Protein AF-A0A3A2Z754-F1 (afdb_monomer)

Sequence (106 aa):
IQFGTAGLRGRMAAGFSCMNSLTVIQTSQGLAKYIRNSHPDVASDGVVIGHDARHNSAKFARLAANAFMAQAIPVWYYASPSITPTVPFGVTHFHAAAGIMITASH

Structure (mmCIF, N/CA/C/O backbone):
data_AF-A0A3A2Z754-F1
#
_entry.id   AF-A0A3A2Z754-F1
#
loop_
_atom_site.group_PDB
_atom_site.id
_atom_site.type_symbol
_atom_site.label_atom_id
_atom_site.label_alt_id
_atom_site.label_comp_id
_atom_site.label_asym_id
_atom_site.label_entity_id
_atom_site.label_seq_id
_atom_site.pdbx_PDB_ins_code
_atom_site.Cartn_x
_atom_site.Cartn_y
_atom_site.Cartn_z
_atom_site.occupancy
_atom_site.B_iso_or_equiv
_atom_site.auth_seq_id
_atom_site.auth_comp_id
_atom_site.auth_asym_id
_atom_site.auth_atom_id
_atom_site.pdbx_PDB_model_num
ATOM 1 N N . ILE A 1 1 ? 12.031 10.719 2.645 1.00 74.94 1 ILE A N 1
ATOM 2 C CA . ILE A 1 1 ? 11.163 11.172 1.524 1.00 74.94 1 ILE A CA 1
ATOM 3 C C . ILE A 1 1 ? 9.900 11.795 2.101 1.00 74.94 1 ILE A C 1
ATOM 5 O O . ILE A 1 1 ? 9.543 11.428 3.213 1.00 74.94 1 ILE A O 1
ATOM 9 N N . GLN A 1 2 ? 9.246 12.714 1.391 1.00 81.88 2 GLN A N 1
ATOM 10 C CA . GLN A 1 2 ? 8.024 13.374 1.864 1.00 81.88 2 GLN A CA 1
ATOM 11 C C . GLN A 1 2 ? 6.793 12.842 1.122 1.00 81.88 2 GLN A C 1
ATOM 13 O O . GLN A 1 2 ? 6.883 12.489 -0.054 1.00 81.88 2 GLN A O 1
ATOM 18 N N . PHE A 1 3 ? 5.655 12.783 1.815 1.00 83.69 3 PHE A N 1
ATOM 19 C CA . PHE A 1 3 ? 4.363 12.468 1.212 1.00 83.69 3 PHE A CA 1
ATOM 20 C C . PHE A 1 3 ? 3.818 13.715 0.510 1.00 83.69 3 PHE A C 1
ATOM 22 O O . PHE A 1 3 ? 3.545 14.719 1.166 1.00 83.69 3 PHE A O 1
ATOM 29 N N . GLY A 1 4 ? 3.717 13.666 -0.818 1.00 81.81 4 GLY A N 1
ATOM 30 C CA . GL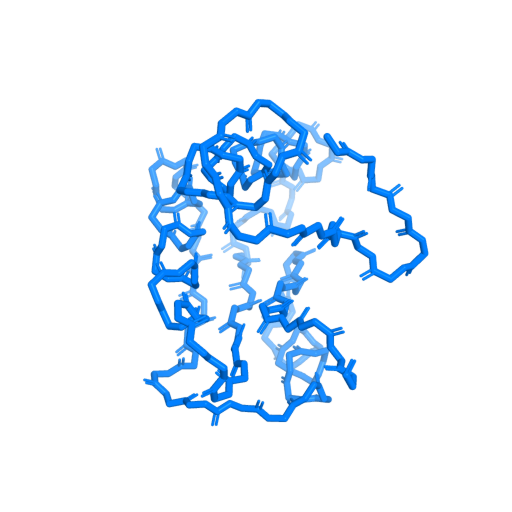Y A 1 4 ? 3.176 14.750 -1.638 1.00 81.81 4 GLY A CA 1
ATOM 31 C C . GLY A 1 4 ? 1.750 14.472 -2.110 1.00 81.81 4 GLY A C 1
ATOM 32 O O . GLY A 1 4 ? 1.142 13.464 -1.754 1.00 81.81 4 GLY A O 1
ATOM 33 N N . THR A 1 5 ? 1.236 15.332 -2.989 1.00 81.50 5 THR A N 1
ATOM 34 C CA . THR A 1 5 ? -0.097 15.178 -3.609 1.00 81.50 5 THR A CA 1
ATOM 35 C C . THR A 1 5 ? -0.258 13.859 -4.370 1.00 81.50 5 THR A C 1
ATOM 37 O O . THR A 1 5 ? -1.358 13.329 -4.463 1.00 81.50 5 THR A O 1
ATOM 40 N N . ALA A 1 6 ? 0.845 13.305 -4.878 1.00 80.06 6 ALA A N 1
ATOM 41 C CA . ALA A 1 6 ? 0.888 12.032 -5.593 1.00 80.06 6 ALA A CA 1
ATOM 42 C C . ALA A 1 6 ? 1.465 10.873 -4.753 1.00 80.06 6 ALA A C 1
ATOM 44 O O . ALA A 1 6 ? 1.963 9.893 -5.316 1.00 80.06 6 ALA A O 1
ATOM 45 N N . GLY A 1 7 ? 1.438 10.998 -3.423 1.00 89.38 7 GLY A N 1
ATOM 46 C CA . GLY A 1 7 ? 1.952 10.003 -2.486 1.00 89.38 7 GLY A CA 1
ATOM 47 C C . GLY A 1 7 ? 3.460 10.089 -2.251 1.00 89.38 7 GLY A C 1
ATOM 48 O O . GLY A 1 7 ? 4.080 11.146 -2.393 1.00 89.38 7 GLY A O 1
ATOM 49 N N . LEU A 1 8 ? 4.057 8.960 -1.860 1.00 90.12 8 LEU A N 1
ATOM 50 C CA . LEU A 1 8 ? 5.503 8.828 -1.680 1.00 90.12 8 LEU A CA 1
ATOM 51 C C . LEU A 1 8 ? 6.182 8.491 -3.003 1.00 90.12 8 LEU A C 1
ATOM 53 O O . LEU A 1 8 ? 5.929 7.439 -3.589 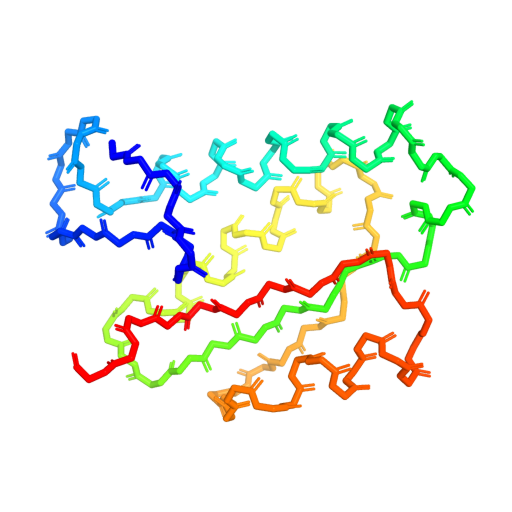1.00 90.12 8 LEU A O 1
ATOM 57 N N . ARG A 1 9 ? 7.098 9.357 -3.440 1.00 91.69 9 ARG A N 1
ATOM 58 C CA . ARG A 1 9 ? 7.944 9.121 -4.613 1.00 91.69 9 ARG A CA 1
ATOM 59 C C . ARG A 1 9 ? 9.404 9.391 -4.288 1.00 91.69 9 ARG A C 1
ATOM 61 O O . ARG A 1 9 ? 9.737 10.314 -3.549 1.00 91.69 9 ARG A O 1
ATOM 68 N N . GLY A 1 10 ? 10.280 8.569 -4.850 1.00 91.56 10 GLY A N 1
ATOM 69 C CA . GLY A 1 10 ? 11.720 8.686 -4.676 1.00 91.56 10 GLY A CA 1
ATOM 70 C C . GLY A 1 10 ? 12.462 7.585 -5.419 1.00 91.56 10 GLY A C 1
ATOM 71 O O . GLY A 1 10 ? 11.874 6.578 -5.816 1.00 91.56 10 GLY A O 1
ATOM 72 N N . ARG A 1 11 ? 13.773 7.769 -5.595 1.00 93.31 11 ARG A N 1
ATOM 73 C CA . ARG A 1 11 ? 14.641 6.766 -6.221 1.00 93.31 11 ARG A CA 1
ATOM 74 C C . ARG A 1 11 ? 14.638 5.476 -5.400 1.00 93.31 11 ARG A C 1
ATOM 76 O O . ARG A 1 11 ? 14.702 5.536 -4.173 1.00 93.31 11 ARG A O 1
ATOM 83 N N . MET A 1 12 ? 14.599 4.320 -6.063 1.00 95.31 12 MET A N 1
ATOM 84 C CA . MET A 1 12 ? 14.753 3.031 -5.386 1.00 95.31 12 MET A CA 1
ATOM 85 C C . MET A 1 12 ? 16.214 2.823 -4.988 1.00 95.31 12 MET A C 1
ATOM 87 O O . MET A 1 12 ? 17.062 2.600 -5.847 1.00 95.31 12 MET A O 1
ATOM 91 N N . ALA A 1 13 ? 16.514 2.947 -3.698 1.00 95.06 13 ALA A N 1
ATOM 92 C CA . ALA A 1 13 ? 17.857 2.801 -3.145 1.00 95.06 13 ALA A CA 1
ATOM 93 C C . ALA A 1 13 ? 17.804 2.656 -1.615 1.00 95.06 13 ALA A C 1
ATOM 95 O O . ALA A 1 13 ? 16.760 2.847 -0.982 1.00 95.06 13 ALA A O 1
ATOM 96 N N . ALA A 1 14 ? 18.945 2.326 -1.013 1.00 92.62 14 ALA A N 1
ATOM 97 C CA . ALA A 1 14 ? 19.105 2.372 0.434 1.00 92.62 14 ALA A CA 1
ATOM 98 C C . ALA A 1 14 ? 19.061 3.820 0.963 1.00 92.62 14 ALA A C 1
ATOM 100 O O . ALA A 1 14 ? 19.365 4.774 0.246 1.00 92.62 14 ALA A O 1
ATOM 101 N N . GLY A 1 15 ? 18.706 3.965 2.241 1.00 91.25 15 GLY A N 1
ATOM 102 C CA . GLY A 1 15 ? 18.676 5.244 2.949 1.00 91.25 15 GLY A CA 1
ATOM 103 C C . GLY A 1 15 ? 17.271 5.813 3.164 1.00 91.25 15 GLY A C 1
ATOM 104 O O . GLY A 1 15 ? 16.310 5.468 2.478 1.00 91.25 15 GLY A O 1
A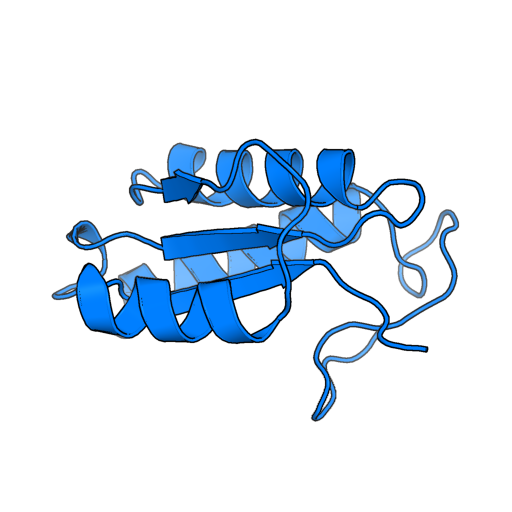TOM 105 N N . PHE A 1 16 ? 17.160 6.721 4.133 1.00 86.25 16 PHE A N 1
ATOM 106 C CA . PHE A 1 16 ? 15.890 7.284 4.623 1.00 86.25 16 PHE A CA 1
ATOM 107 C C . PHE A 1 16 ? 15.173 8.209 3.618 1.00 86.25 16 PHE A C 1
ATOM 109 O O . PHE A 1 16 ? 13.979 8.500 3.741 1.00 86.25 16 PHE A O 1
ATOM 116 N N . SER A 1 17 ? 15.890 8.656 2.587 1.00 89.19 17 SER A N 1
ATOM 117 C CA . SER A 1 17 ? 15.377 9.524 1.519 1.00 89.19 17 SER A CA 1
ATOM 118 C C . SER A 1 17 ? 15.144 8.791 0.198 1.00 89.19 17 SER A C 1
ATOM 120 O O . SER A 1 17 ? 15.039 9.434 -0.842 1.00 89.19 17 SER A O 1
ATOM 122 N N . CYS A 1 18 ? 15.013 7.464 0.233 1.00 93.62 18 CYS A N 1
ATOM 123 C CA . CYS A 1 18 ? 14.780 6.634 -0.946 1.00 93.62 18 CYS A CA 1
ATOM 124 C C . CYS A 1 18 ? 13.560 5.718 -0.770 1.00 93.62 18 CYS A C 1
ATOM 126 O O . CYS A 1 18 ? 13.098 5.487 0.344 1.00 93.62 18 CYS A O 1
ATOM 128 N N . MET A 1 19 ? 13.051 5.178 -1.878 1.00 96.44 19 MET A N 1
ATOM 129 C CA . MET A 1 19 ? 12.055 4.107 -1.851 1.00 96.44 19 MET A CA 1
ATOM 130 C C . MET A 1 19 ? 12.748 2.766 -1.605 1.00 96.44 19 MET A C 1
ATOM 132 O O . MET A 1 19 ? 13.583 2.325 -2.392 1.00 96.44 19 MET A O 1
ATOM 136 N N . ASN A 1 20 ? 12.395 2.097 -0.513 1.00 96.94 20 ASN A N 1
ATOM 137 C CA . ASN A 1 20 ? 12.884 0.764 -0.171 1.00 96.94 20 ASN A CA 1
ATOM 138 C C . ASN A 1 20 ? 11.875 0.035 0.726 1.00 96.94 20 ASN A C 1
ATOM 140 O O . ASN A 1 20 ? 10.851 0.596 1.116 1.00 96.94 20 ASN A O 1
ATOM 144 N N . SER A 1 21 ? 12.171 -1.226 1.056 1.00 97.56 21 SER A N 1
ATOM 145 C CA . SER A 1 21 ? 11.297 -2.056 1.889 1.00 97.56 21 SER A CA 1
ATOM 146 C C . SER A 1 21 ? 10.972 -1.409 3.237 1.00 97.56 21 SER A C 1
ATOM 148 O O . SER A 1 21 ? 9.820 -1.448 3.653 1.00 97.56 21 SER A O 1
ATOM 150 N N . LEU A 1 22 ? 11.963 -0.809 3.909 1.00 96.81 22 LEU A N 1
ATOM 151 C CA . LEU A 1 22 ? 11.771 -0.212 5.232 1.00 96.81 22 LEU A CA 1
ATOM 152 C C . LEU A 1 22 ? 10.806 0.971 5.156 1.00 96.81 22 LEU A C 1
ATOM 154 O O . LEU A 1 22 ? 9.857 1.029 5.931 1.00 96.81 22 LEU A O 1
ATOM 158 N N . THR A 1 23 ? 11.000 1.860 4.182 1.00 96.75 23 THR A N 1
ATOM 159 C CA . THR A 1 23 ? 10.107 2.998 3.953 1.00 96.75 23 THR A CA 1
ATOM 160 C C . THR A 1 23 ? 8.672 2.542 3.694 1.00 96.75 23 THR A C 1
ATOM 162 O O . THR A 1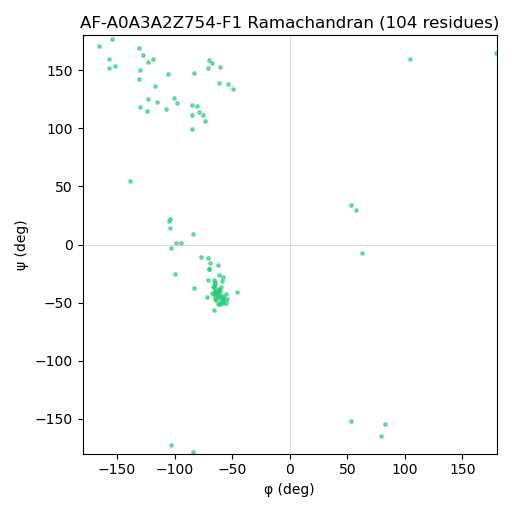 23 ? 7.754 3.050 4.328 1.00 96.75 23 THR A O 1
ATOM 165 N N . VAL A 1 24 ? 8.468 1.536 2.835 1.00 97.81 24 VAL A N 1
ATOM 166 C CA . VAL A 1 24 ? 7.126 1.000 2.542 1.00 97.81 24 VAL A CA 1
ATOM 167 C C . VAL A 1 24 ? 6.470 0.408 3.792 1.00 97.81 24 VAL A C 1
ATOM 169 O O . VAL A 1 24 ? 5.302 0.694 4.058 1.00 97.81 24 VAL A O 1
ATOM 172 N N . ILE A 1 25 ? 7.211 -0.376 4.583 1.00 98.00 25 ILE A N 1
ATOM 173 C CA . ILE A 1 25 ? 6.705 -0.969 5.829 1.00 98.00 25 ILE A CA 1
ATOM 174 C C . ILE A 1 25 ? 6.324 0.128 6.825 1.00 98.00 25 ILE A C 1
ATOM 176 O O . ILE A 1 25 ? 5.201 0.129 7.321 1.00 98.00 25 ILE A O 1
ATOM 180 N N . GLN A 1 26 ? 7.223 1.078 7.091 1.00 96.81 26 GLN A N 1
ATOM 181 C CA . GLN A 1 26 ? 7.002 2.137 8.079 1.00 96.81 26 GLN A CA 1
ATOM 182 C C . GLN A 1 26 ? 5.823 3.033 7.703 1.00 96.81 26 GLN A C 1
ATOM 184 O O . GLN A 1 26 ? 4.988 3.339 8.553 1.00 96.81 26 GLN A O 1
ATOM 189 N N . THR A 1 27 ? 5.706 3.418 6.429 1.00 97.00 27 THR A N 1
ATOM 190 C CA . THR A 1 27 ? 4.551 4.189 5.958 1.00 97.00 27 THR A CA 1
ATOM 191 C C . THR A 1 27 ? 3.256 3.400 6.115 1.00 97.00 27 THR A C 1
ATOM 193 O O . THR A 1 27 ? 2.278 3.942 6.624 1.00 97.00 27 THR A O 1
ATOM 196 N N . SER A 1 28 ? 3.248 2.119 5.737 1.00 98.19 28 SER A N 1
ATOM 197 C CA . SER A 1 28 ? 2.051 1.275 5.845 1.00 98.19 28 SER A CA 1
ATOM 198 C C . SER A 1 28 ? 1.640 1.061 7.304 1.00 98.19 28 SER A C 1
ATOM 200 O O . SER A 1 28 ? 0.463 1.161 7.630 1.00 98.19 28 SER A O 1
ATOM 202 N N . GLN A 1 29 ? 2.601 0.856 8.211 1.00 97.94 29 GLN A N 1
ATOM 203 C CA . GLN A 1 29 ? 2.354 0.777 9.656 1.00 97.94 29 GLN A CA 1
ATOM 204 C C . GLN A 1 29 ? 1.813 2.094 10.223 1.00 97.94 29 GLN A C 1
ATOM 206 O O . GLN A 1 29 ? 0.909 2.075 11.058 1.00 97.94 29 GLN A O 1
ATOM 211 N N . GLY A 1 30 ? 2.346 3.232 9.769 1.00 97.06 30 GLY A N 1
ATOM 212 C CA . GLY A 1 30 ? 1.849 4.555 10.140 1.00 97.06 30 GLY A CA 1
ATOM 213 C C . GLY A 1 30 ? 0.389 4.747 9.731 1.00 97.06 30 GLY A C 1
ATOM 214 O O . GLY A 1 30 ? -0.427 5.142 10.563 1.00 97.06 30 GLY A O 1
ATOM 215 N N . LEU A 1 31 ? 0.045 4.387 8.490 1.00 97.38 31 LEU A N 1
ATOM 216 C CA . LEU A 1 31 ? -1.330 4.448 7.990 1.00 97.38 31 LEU A CA 1
ATOM 217 C C . LEU A 1 31 ? -2.255 3.469 8.728 1.00 97.38 31 LEU A C 1
ATOM 219 O O . LEU A 1 31 ? -3.336 3.862 9.153 1.00 97.38 31 LEU A O 1
ATOM 223 N N . ALA A 1 32 ? -1.821 2.229 8.964 1.00 97.62 32 ALA A N 1
ATOM 224 C CA . ALA A 1 32 ? -2.579 1.246 9.741 1.00 97.62 32 ALA A CA 1
ATOM 225 C C . ALA A 1 32 ? -2.888 1.749 11.163 1.00 97.62 32 ALA A C 1
ATOM 227 O O . ALA A 1 32 ? -4.016 1.637 11.644 1.00 97.62 32 ALA A O 1
ATOM 228 N N . LYS A 1 33 ? -1.895 2.347 11.836 1.00 97.12 33 LYS A N 1
ATOM 229 C CA . LYS A 1 33 ? -2.079 2.949 13.162 1.00 97.12 33 LYS A CA 1
ATOM 230 C C . LYS A 1 33 ? -3.045 4.132 13.114 1.00 97.12 33 LYS A C 1
ATOM 232 O O . LYS A 1 33 ? -3.880 4.250 14.004 1.00 97.12 33 LYS A O 1
ATOM 237 N N . TYR A 1 34 ? -2.938 4.982 12.095 1.00 96.62 34 TYR A N 1
ATOM 238 C CA . TYR A 1 34 ? -3.851 6.105 11.902 1.00 96.62 34 TYR A CA 1
ATOM 239 C C . TYR A 1 34 ? -5.299 5.632 11.728 1.00 96.62 34 TYR A C 1
ATOM 241 O O . TYR A 1 34 ? -6.160 6.086 12.474 1.00 96.62 34 TYR A O 1
ATOM 249 N N . ILE A 1 35 ? -5.552 4.664 10.838 1.00 96.31 35 ILE A N 1
ATOM 250 C CA . ILE A 1 35 ? -6.895 4.107 10.609 1.00 96.31 35 ILE A CA 1
ATOM 251 C C . ILE A 1 35 ? -7.487 3.584 11.918 1.00 96.31 35 ILE A C 1
ATOM 253 O O . ILE A 1 35 ? -8.570 4.003 12.297 1.00 96.31 35 ILE A O 1
ATOM 257 N N . ARG A 1 36 ? -6.763 2.755 12.679 1.00 94.62 36 ARG A N 1
ATOM 258 C CA . ARG A 1 36 ? -7.306 2.226 13.945 1.00 94.62 36 ARG A CA 1
ATOM 259 C C . ARG A 1 36 ? -7.564 3.284 15.008 1.00 94.62 36 ARG A C 1
ATOM 261 O O . ARG A 1 36 ? -8.467 3.113 15.814 1.00 94.62 36 ARG A O 1
ATOM 268 N N . ASN A 1 37 ? -6.746 4.330 15.060 1.00 95.31 37 ASN A N 1
ATOM 269 C CA . ASN A 1 37 ? -6.862 5.340 16.107 1.00 95.31 37 ASN A CA 1
ATOM 270 C C . ASN A 1 37 ? -7.927 6.393 15.780 1.00 95.31 37 ASN A C 1
ATOM 272 O O . ASN A 1 37 ? -8.597 6.876 16.685 1.00 95.31 37 ASN A O 1
ATOM 276 N N . SER A 1 38 ? -8.040 6.780 14.510 1.00 94.56 38 SER A N 1
ATOM 277 C CA . SER A 1 38 ? -8.913 7.870 14.063 1.00 94.56 38 SER A CA 1
ATOM 278 C C . SER A 1 38 ? -10.235 7.382 13.478 1.00 94.56 38 SER A C 1
ATOM 280 O O . SER A 1 38 ? -11.210 8.123 13.519 1.00 94.56 38 SER A O 1
ATOM 282 N N . HIS A 1 39 ? -10.268 6.152 12.965 1.00 93.06 39 HIS A N 1
ATOM 283 C CA . HIS A 1 39 ? -11.411 5.542 12.284 1.00 93.06 39 HIS A CA 1
ATOM 284 C C . HIS A 1 39 ? -11.593 4.068 12.711 1.00 93.06 39 HIS A C 1
ATOM 286 O O . HIS A 1 39 ? -11.556 3.163 11.870 1.00 93.06 39 HIS A O 1
ATOM 292 N N . PRO A 1 40 ? -11.704 3.785 14.028 1.00 91.44 40 PRO A N 1
ATOM 293 C CA . PRO A 1 40 ? -11.800 2.414 14.538 1.00 91.44 40 PRO A CA 1
ATOM 294 C C . PRO A 1 40 ? -13.039 1.666 14.030 1.00 91.44 40 PRO A C 1
ATOM 296 O O . PRO A 1 40 ? -13.018 0.442 13.958 1.00 91.44 40 PRO A O 1
ATOM 299 N N . ASP A 1 41 ? -14.094 2.400 13.682 1.00 92.50 41 ASP A N 1
ATOM 300 C CA . ASP A 1 41 ? -15.379 1.917 13.181 1.00 92.50 41 ASP A CA 1
ATOM 301 C C . ASP A 1 41 ? -15.280 1.249 11.806 1.00 92.50 41 ASP A C 1
ATOM 303 O O . ASP A 1 41 ? -15.947 0.246 11.579 1.00 92.50 41 ASP A O 1
ATOM 307 N N . VAL A 1 42 ? 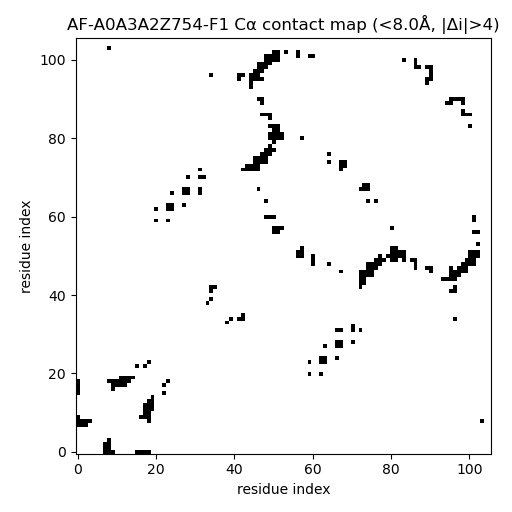-14.407 1.750 10.928 1.00 91.88 42 VAL A N 1
ATOM 308 C CA . VAL A 1 42 ? -14.205 1.201 9.573 1.00 91.88 42 VAL A CA 1
ATOM 309 C C . VAL A 1 42 ? -12.930 0.366 9.450 1.00 91.88 42 VAL A C 1
ATOM 311 O O . VAL A 1 42 ? -12.649 -0.217 8.406 1.00 91.88 42 VAL A O 1
ATOM 314 N N . ALA A 1 43 ? -12.123 0.261 10.511 1.00 92.06 43 ALA A N 1
ATOM 315 C CA . ALA A 1 43 ? -10.871 -0.498 10.477 1.00 92.06 43 ALA A CA 1
ATOM 316 C C . ALA A 1 43 ? -11.079 -1.986 10.119 1.00 92.06 43 ALA A C 1
ATOM 318 O O . ALA A 1 43 ? -10.210 -2.588 9.481 1.00 92.06 43 ALA A O 1
ATOM 319 N N . SER A 1 44 ? -12.223 -2.568 10.497 1.00 95.19 44 SER A N 1
ATOM 320 C CA . SER A 1 44 ? -12.618 -3.939 10.141 1.00 95.19 44 SER A CA 1
ATOM 321 C C . SER A 1 44 ? -12.971 -4.119 8.667 1.00 95.19 44 SER A C 1
ATOM 323 O O . SER A 1 44 ? -12.882 -5.241 8.177 1.00 95.19 44 SER A O 1
ATOM 325 N N . ASP A 1 45 ? -13.308 -3.047 7.948 1.00 96.38 45 ASP A N 1
ATOM 326 C CA . ASP A 1 45 ? -13.646 -3.110 6.517 1.00 96.38 45 ASP A CA 1
ATOM 327 C C . ASP A 1 45 ? -12.389 -3.255 5.638 1.00 96.38 45 ASP A C 1
ATOM 329 O O . ASP A 1 45 ? -12.446 -3.591 4.450 1.00 96.38 45 ASP A O 1
ATOM 333 N N . GLY A 1 46 ? -11.217 -3.071 6.251 1.00 97.69 46 GLY A N 1
ATOM 334 C CA . GLY A 1 46 ? -9.927 -3.371 5.658 1.00 97.69 46 GLY A CA 1
ATOM 335 C C . GLY A 1 46 ? -9.430 -2.310 4.685 1.00 97.69 46 GLY A C 1
ATOM 336 O O . GLY A 1 46 ? -9.893 -1.170 4.655 1.00 97.69 46 GLY A O 1
ATOM 337 N N . VAL A 1 47 ? -8.431 -2.682 3.889 1.00 98.56 47 VAL A N 1
ATOM 338 C CA . VAL A 1 47 ? -7.828 -1.817 2.869 1.00 98.56 47 VAL A CA 1
ATOM 339 C C . VAL A 1 47 ? -7.732 -2.522 1.524 1.00 98.56 47 VAL A C 1
ATOM 341 O O . VAL A 1 47 ? -7.546 -3.736 1.459 1.00 98.56 47 VAL A O 1
ATOM 344 N N . VAL A 1 48 ? -7.806 -1.757 0.438 1.00 98.69 48 VAL A N 1
ATOM 345 C CA . VAL A 1 48 ? -7.622 -2.260 -0.930 1.00 98.69 48 VAL A CA 1
ATOM 346 C C . VAL A 1 48 ? -6.216 -1.932 -1.406 1.00 98.69 48 VAL A C 1
ATOM 348 O O . VAL A 1 48 ? -5.815 -0.769 -1.393 1.00 98.69 48 VAL A O 1
ATOM 351 N N . ILE A 1 49 ? -5.461 -2.934 -1.855 1.00 98.69 49 ILE A N 1
ATOM 352 C CA . ILE A 1 49 ? -4.076 -2.765 -2.305 1.00 98.69 49 ILE A CA 1
ATOM 353 C C . ILE A 1 49 ? -3.914 -3.262 -3.739 1.00 98.69 49 ILE A C 1
ATOM 355 O O . ILE A 1 49 ? -4.202 -4.418 -4.049 1.00 98.69 49 ILE A O 1
ATOM 359 N N . GLY A 1 50 ? -3.406 -2.381 -4.600 1.00 98.31 50 GLY A N 1
ATOM 360 C CA . GLY A 1 50 ? -3.040 -2.676 -5.984 1.00 98.31 50 GLY A CA 1
ATOM 361 C C . GLY A 1 50 ? -1.646 -2.164 -6.329 1.00 98.31 50 GLY A C 1
ATOM 362 O O . GLY A 1 50 ? -1.022 -1.420 -5.566 1.00 98.31 50 GLY A O 1
ATOM 363 N N . HIS A 1 51 ? -1.132 -2.578 -7.483 1.00 98.44 51 HIS A N 1
ATOM 364 C CA . HIS A 1 51 ? 0.195 -2.178 -7.936 1.00 98.44 51 HIS A CA 1
ATOM 365 C C . HIS A 1 51 ? 0.306 -2.166 -9.457 1.00 98.44 51 HIS A C 1
ATOM 367 O O . HIS A 1 51 ? -0.382 -2.917 -10.139 1.00 98.44 51 HIS A O 1
ATOM 373 N N . ASP A 1 52 ? 1.207 -1.348 -9.995 1.00 97.06 52 ASP A N 1
ATOM 374 C CA . ASP A 1 52 ? 1.542 -1.373 -11.421 1.00 97.06 52 ASP A CA 1
ATOM 375 C C . ASP A 1 52 ? 2.598 -2.447 -11.761 1.00 97.06 52 ASP A C 1
ATOM 377 O O . ASP A 1 52 ? 3.067 -3.196 -10.901 1.00 97.06 52 ASP A O 1
ATOM 381 N N . ALA A 1 53 ? 2.988 -2.536 -13.033 1.00 96.31 53 ALA A N 1
ATOM 382 C CA . ALA A 1 53 ? 3.957 -3.521 -13.515 1.00 96.31 53 ALA A CA 1
ATOM 383 C C . ALA A 1 53 ? 5.437 -3.111 -13.332 1.00 96.31 53 ALA A C 1
ATOM 385 O O . ALA A 1 53 ? 6.323 -3.771 -13.877 1.00 96.31 53 ALA A O 1
ATOM 386 N N . ARG A 1 54 ? 5.745 -2.023 -12.605 1.00 95.19 54 ARG A N 1
ATOM 387 C CA . ARG A 1 54 ? 7.135 -1.566 -12.441 1.00 95.19 54 ARG A CA 1
ATOM 388 C C . ARG A 1 54 ? 7.940 -2.520 -11.562 1.00 95.19 54 ARG A C 1
ATOM 390 O O . ARG A 1 54 ? 7.414 -3.281 -10.744 1.00 95.19 54 ARG A O 1
ATOM 397 N N . HIS A 1 55 ? 9.260 -2.447 -11.715 1.00 94.69 55 HIS A N 1
ATOM 398 C CA . HIS A 1 55 ? 10.186 -3.192 -10.872 1.00 94.69 55 HIS A CA 1
ATOM 399 C C . HIS A 1 55 ? 9.907 -2.914 -9.384 1.00 94.69 55 HIS A C 1
ATOM 401 O O . HIS A 1 55 ? 9.654 -1.781 -8.994 1.00 94.69 55 HIS A O 1
ATOM 407 N N . ASN A 1 56 ? 9.943 -3.955 -8.549 1.00 96.62 56 ASN A N 1
ATOM 408 C CA . ASN A 1 56 ? 9.588 -3.934 -7.122 1.00 96.62 56 ASN A CA 1
ATOM 409 C C . ASN A 1 56 ? 8.136 -3.579 -6.749 1.00 96.62 56 ASN A C 1
ATOM 411 O O . ASN A 1 56 ? 7.799 -3.775 -5.581 1.00 96.62 56 ASN A O 1
ATOM 415 N N . SER A 1 57 ? 7.252 -3.163 -7.662 1.00 97.38 57 SER A N 1
ATOM 416 C CA . SER A 1 57 ? 5.868 -2.800 -7.305 1.00 97.38 57 SER A CA 1
ATOM 417 C C . SER A 1 57 ? 5.118 -3.946 -6.617 1.00 97.38 57 SER A C 1
ATOM 419 O O . SER A 1 57 ? 4.583 -3.764 -5.524 1.00 97.38 57 SER A O 1
ATOM 421 N N . ALA A 1 58 ? 5.199 -5.167 -7.159 1.00 98.00 58 ALA A N 1
ATOM 422 C CA . ALA A 1 58 ? 4.610 -6.358 -6.535 1.00 98.00 58 ALA A CA 1
ATOM 423 C C . ALA A 1 58 ? 5.207 -6.663 -5.146 1.00 98.00 58 ALA A C 1
ATOM 425 O O . ALA A 1 58 ? 4.498 -7.027 -4.206 1.00 98.00 58 ALA A O 1
ATOM 426 N N . LYS A 1 59 ? 6.526 -6.486 -4.985 1.00 98.06 59 LYS A N 1
ATOM 427 C CA . LYS A 1 59 ? 7.213 -6.677 -3.699 1.00 98.06 59 LYS A CA 1
ATOM 428 C C . LYS A 1 59 ? 6.727 -5.660 -2.667 1.00 98.06 59 LYS A C 1
ATOM 430 O O . LYS A 1 59 ? 6.405 -6.046 -1.549 1.00 98.06 59 LYS A O 1
ATOM 435 N N . PHE A 1 60 ? 6.667 -4.383 -3.031 1.00 98.38 60 PHE A N 1
ATOM 436 C CA . PHE A 1 60 ? 6.204 -3.318 -2.147 1.00 98.38 60 PHE A CA 1
ATOM 437 C C . PHE A 1 60 ? 4.726 -3.475 -1.784 1.00 98.38 60 PHE A C 1
ATOM 439 O O . PHE A 1 60 ? 4.383 -3.299 -0.620 1.00 98.38 60 PHE A O 1
ATOM 446 N N . ALA A 1 61 ? 3.879 -3.918 -2.715 1.00 98.56 61 ALA A N 1
ATOM 447 C CA . ALA A 1 61 ? 2.479 -4.225 -2.430 1.00 98.56 61 ALA A CA 1
ATOM 448 C C . ALA A 1 61 ? 2.324 -5.334 -1.379 1.00 98.56 61 ALA A C 1
ATOM 450 O O . ALA A 1 61 ? 1.538 -5.189 -0.446 1.00 98.56 61 ALA A O 1
ATOM 451 N N . ARG A 1 62 ? 3.117 -6.413 -1.474 1.00 98.56 62 ARG A N 1
ATOM 452 C CA . ARG A 1 62 ? 3.126 -7.482 -0.457 1.00 98.56 62 ARG A CA 1
ATOM 453 C C . ARG A 1 62 ? 3.599 -6.986 0.909 1.00 98.56 62 ARG A C 1
ATOM 455 O O . ARG A 1 62 ? 3.018 -7.342 1.926 1.00 98.56 62 ARG A O 1
ATOM 462 N N . LEU A 1 63 ? 4.638 -6.150 0.943 1.00 98.62 63 LEU A N 1
ATOM 463 C CA . LEU A 1 63 ? 5.133 -5.571 2.196 1.00 98.62 63 LEU A CA 1
ATOM 464 C C . LEU A 1 63 ? 4.098 -4.650 2.849 1.00 98.62 63 LEU A C 1
ATOM 466 O O . LEU A 1 63 ? 3.920 -4.712 4.064 1.00 98.62 63 LEU A O 1
ATOM 470 N N . ALA A 1 64 ? 3.401 -3.842 2.048 1.00 98.62 64 ALA A N 1
ATOM 471 C CA . ALA A 1 64 ? 2.299 -3.019 2.523 1.00 98.62 64 ALA A CA 1
ATOM 472 C C . ALA A 1 64 ? 1.178 -3.891 3.105 1.00 98.62 64 ALA A C 1
ATOM 474 O O . ALA A 1 64 ? 0.808 -3.697 4.258 1.00 98.62 64 ALA A O 1
ATOM 475 N N . ALA A 1 65 ? 0.715 -4.909 2.369 1.00 98.62 65 ALA A N 1
ATOM 476 C CA . ALA A 1 65 ? -0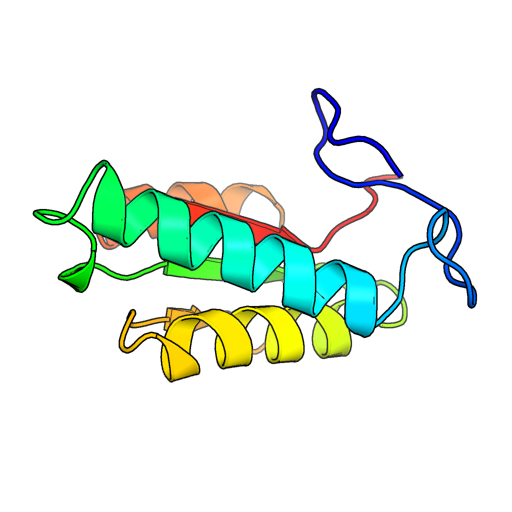.312 -5.843 2.837 1.00 98.62 65 ALA A CA 1
ATOM 477 C C . ALA A 1 65 ? 0.059 -6.498 4.178 1.00 98.62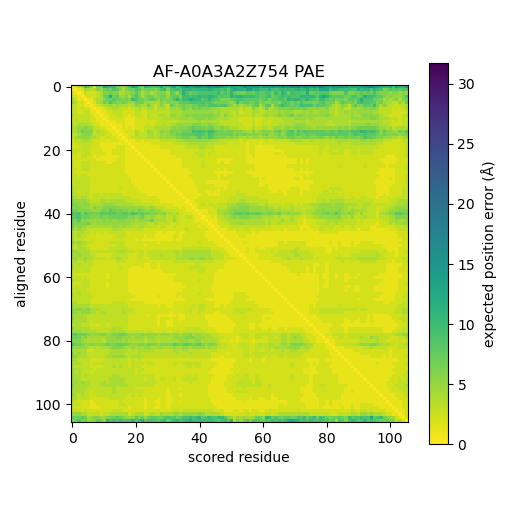 65 ALA A C 1
ATOM 479 O O . ALA A 1 65 ? -0.733 -6.483 5.119 1.00 98.62 65 ALA A O 1
ATOM 480 N N . ASN A 1 66 ? 1.293 -6.994 4.305 1.00 98.44 66 ASN A N 1
ATOM 481 C CA . ASN A 1 66 ? 1.776 -7.609 5.541 1.00 98.44 66 ASN A CA 1
ATOM 482 C C . ASN A 1 66 ? 1.746 -6.642 6.734 1.00 98.44 66 ASN A C 1
ATOM 484 O O . ASN A 1 66 ? 1.440 -7.060 7.848 1.00 98.44 66 ASN A O 1
ATOM 488 N N . ALA A 1 67 ? 2.036 -5.355 6.518 1.00 98.44 67 ALA A N 1
ATOM 489 C CA . ALA A 1 67 ? 1.988 -4.354 7.579 1.00 98.44 67 ALA A CA 1
ATOM 490 C C . ALA A 1 67 ? 0.561 -4.113 8.106 1.00 98.44 67 ALA A C 1
ATOM 492 O O . ALA A 1 67 ? 0.397 -3.934 9.312 1.00 98.44 67 ALA A O 1
ATOM 493 N N . PHE A 1 68 ? -0.458 -4.144 7.238 1.00 98.44 68 PHE A N 1
ATOM 494 C CA . PHE A 1 68 ? -1.866 -4.050 7.647 1.00 98.44 68 PHE A CA 1
ATOM 495 C C . PHE A 1 68 ? -2.344 -5.326 8.350 1.00 98.44 68 PHE A C 1
ATOM 497 O O . PHE A 1 68 ? -2.920 -5.246 9.435 1.00 98.44 68 PHE A O 1
ATOM 504 N N . MET A 1 69 ? -2.020 -6.503 7.803 1.00 97.81 69 MET A N 1
ATOM 505 C CA . MET A 1 69 ? -2.389 -7.788 8.411 1.00 97.81 69 MET A CA 1
ATOM 506 C C . MET A 1 69 ? -1.768 -7.978 9.801 1.00 97.81 69 MET A C 1
ATOM 508 O O . MET A 1 69 ? -2.440 -8.448 10.715 1.00 97.81 69 MET A O 1
ATOM 512 N N . ALA A 1 70 ? -0.520 -7.539 10.008 1.00 97.19 70 ALA A N 1
ATOM 513 C CA . ALA A 1 70 ? 0.129 -7.551 11.324 1.00 97.19 70 ALA A CA 1
ATOM 514 C C . ALA A 1 70 ? -0.590 -6.674 12.368 1.00 97.19 70 ALA A C 1
ATOM 516 O O . ALA A 1 70 ? -0.365 -6.817 13.567 1.00 97.19 70 ALA A O 1
ATOM 517 N N . GLN A 1 71 ? -1.443 -5.756 11.914 1.00 95.00 71 GLN A N 1
ATOM 518 C CA . GLN A 1 71 ? -2.268 -4.880 12.737 1.00 95.00 71 GLN A CA 1
ATOM 519 C C . GLN A 1 71 ? -3.740 -5.331 12.781 1.00 95.00 71 GLN A C 1
ATOM 521 O O . GLN A 1 71 ? -4.586 -4.562 13.239 1.00 95.00 71 GLN A O 1
ATOM 526 N N . ALA A 1 72 ? -4.029 -6.564 12.346 1.00 95.69 72 ALA A N 1
ATOM 527 C CA . ALA A 1 72 ? -5.366 -7.153 12.257 1.00 95.69 72 ALA A CA 1
ATOM 528 C C . ALA A 1 72 ? -6.352 -6.348 11.386 1.00 95.69 72 ALA A C 1
ATOM 530 O O . ALA A 1 72 ? -7.556 -6.377 11.622 1.00 95.69 72 ALA A O 1
ATOM 531 N N . ILE A 1 73 ? -5.845 -5.637 10.372 1.00 97.94 73 ILE A N 1
ATOM 532 C CA . ILE A 1 73 ? -6.660 -4.941 9.368 1.00 97.94 73 ILE A CA 1
ATOM 533 C C . ILE A 1 73 ? -6.750 -5.839 8.123 1.00 97.94 73 ILE A C 1
ATOM 535 O O . ILE A 1 73 ? -5.697 -6.188 7.572 1.00 97.94 73 ILE A O 1
ATOM 539 N N . PRO A 1 74 ? -7.958 -6.225 7.667 1.00 98.12 74 PRO A N 1
ATOM 540 C CA . PRO A 1 74 ? -8.126 -7.040 6.465 1.00 98.12 74 PRO A CA 1
ATOM 541 C C . PRO A 1 74 ? -7.571 -6.364 5.208 1.00 98.12 74 PRO A C 1
ATOM 543 O O . PRO A 1 74 ? -7.525 -5.137 5.108 1.00 98.12 74 PRO A O 1
ATOM 546 N N . VAL A 1 75 ? -7.153 -7.164 4.225 1.00 98.50 75 VAL A N 1
ATOM 547 C CA . VAL A 1 75 ? -6.577 -6.655 2.973 1.00 98.50 75 VAL A CA 1
ATOM 548 C C . VAL A 1 75 ? -7.250 -7.306 1.770 1.00 98.50 75 VAL A C 1
ATOM 550 O O . VAL A 1 75 ? -7.114 -8.508 1.544 1.00 98.50 75 VAL A O 1
ATOM 553 N N . TRP A 1 76 ? -7.894 -6.486 0.946 1.00 98.38 76 TRP A N 1
ATOM 554 C CA . TRP A 1 76 ? -8.319 -6.838 -0.404 1.00 98.38 76 TRP A CA 1
ATOM 555 C C . TRP A 1 76 ? -7.145 -6.613 -1.360 1.00 98.38 76 TRP A C 1
ATOM 557 O O . TRP A 1 76 ? -6.715 -5.479 -1.579 1.00 98.38 76 TRP A O 1
ATOM 567 N N . TYR A 1 77 ? -6.582 -7.691 -1.902 1.00 98.06 77 TYR A N 1
ATOM 568 C CA . TYR A 1 77 ? -5.314 -7.651 -2.633 1.00 98.06 77 TYR A CA 1
ATOM 569 C C . TYR A 1 77 ? -5.487 -8.008 -4.113 1.00 98.06 77 TYR A C 1
ATOM 571 O O . TYR A 1 77 ? -5.916 -9.114 -4.445 1.00 98.06 77 TYR A O 1
ATOM 579 N N . TYR A 1 78 ? -5.087 -7.109 -5.016 1.00 97.06 78 TYR A N 1
ATOM 580 C CA . TYR A 1 78 ? -4.971 -7.436 -6.438 1.00 97.06 78 TYR A CA 1
ATOM 581 C C . TYR A 1 78 ? -3.713 -8.281 -6.680 1.00 97.06 78 TYR A C 1
ATOM 583 O O . TYR A 1 78 ? -2.591 -7.794 -6.563 1.00 97.06 78 TYR A O 1
ATOM 591 N N . ALA A 1 79 ? -3.902 -9.558 -7.030 1.00 93.12 79 ALA A N 1
ATOM 592 C CA . ALA A 1 79 ? -2.806 -10.516 -7.219 1.00 93.12 79 ALA A CA 1
ATOM 593 C C . ALA A 1 79 ? -1.938 -10.254 -8.466 1.00 93.12 79 ALA A C 1
ATOM 595 O O . ALA A 1 79 ? -0.808 -10.732 -8.546 1.00 93.12 79 ALA A O 1
ATOM 596 N N . SER A 1 80 ? -2.475 -9.526 -9.444 1.00 95.62 80 SER A N 1
ATOM 597 C CA . SER A 1 80 ? -1.799 -9.146 -10.688 1.00 95.62 80 SER A CA 1
ATOM 598 C C . SER A 1 80 ? -1.707 -7.624 -10.798 1.00 95.62 80 SER A C 1
ATOM 600 O O . SER A 1 80 ? -2.504 -6.934 -10.153 1.00 95.62 80 SER A O 1
ATOM 602 N N . PRO A 1 81 ? -0.787 -7.089 -11.628 1.00 96.62 81 PRO A N 1
ATOM 603 C CA . PRO A 1 81 ? -0.741 -5.663 -11.905 1.00 96.62 81 PRO A CA 1
ATOM 604 C C . PRO A 1 81 ? -2.117 -5.116 -12.285 1.00 96.62 81 PRO A C 1
ATOM 606 O O . PRO A 1 81 ? -2.828 -5.699 -13.103 1.00 96.62 81 PRO A O 1
ATOM 609 N N . SER A 1 82 ? -2.474 -3.986 -11.694 1.00 94.75 82 SER A N 1
ATOM 610 C CA . SER A 1 82 ? -3.757 -3.327 -11.872 1.00 94.75 82 SER A CA 1
ATOM 611 C C . SER A 1 82 ? -3.562 -1.897 -12.368 1.0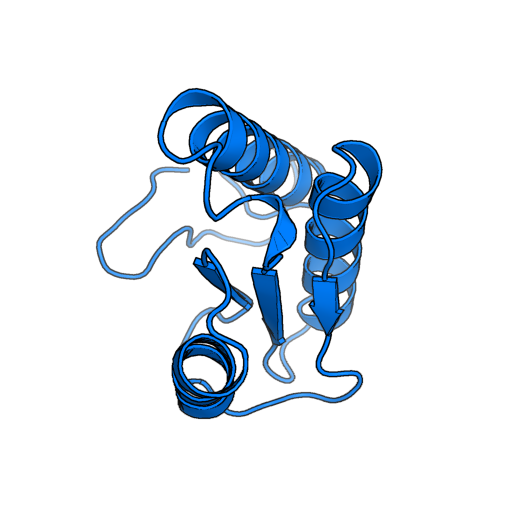0 94.75 82 SER A C 1
ATOM 613 O O . SER A 1 82 ? -2.505 -1.288 -12.193 1.00 94.75 82 SER A O 1
ATOM 615 N N . ILE A 1 83 ? -4.589 -1.337 -13.004 1.00 95.06 83 ILE A N 1
ATOM 616 C CA . ILE A 1 83 ? -4.586 0.080 -13.376 1.00 95.06 83 ILE A CA 1
ATOM 617 C C . ILE A 1 83 ? -5.026 0.921 -12.175 1.00 95.06 83 ILE A C 1
ATOM 619 O O . ILE A 1 83 ? -5.868 0.495 -11.393 1.00 95.06 83 ILE A O 1
ATOM 623 N N . THR A 1 84 ? -4.499 2.139 -12.043 1.00 94.81 84 THR A N 1
ATOM 624 C CA . THR A 1 84 ? -4.796 3.035 -10.913 1.00 94.81 84 THR A CA 1
ATOM 625 C C . THR A 1 84 ? -6.281 3.146 -10.529 1.00 94.81 84 THR A C 1
ATOM 627 O O . THR A 1 84 ? -6.541 3.123 -9.328 1.00 94.81 84 THR A O 1
ATOM 630 N N . PRO A 1 85 ? -7.269 3.225 -11.452 1.00 96.81 85 PRO A N 1
ATOM 631 C CA . PRO A 1 85 ? -8.674 3.355 -11.055 1.00 96.81 85 PRO A CA 1
ATOM 632 C C . PRO A 1 85 ? -9.296 2.096 -10.424 1.00 96.81 85 PRO A C 1
ATOM 634 O O . PRO A 1 85 ? -10.362 2.209 -9.822 1.00 96.81 85 PRO A O 1
ATOM 637 N N . THR A 1 86 ? -8.663 0.915 -10.479 1.00 96.81 86 THR A N 1
ATOM 638 C CA . THR A 1 86 ? -9.230 -0.292 -9.837 1.00 96.81 86 THR A CA 1
ATOM 639 C C . THR A 1 86 ? -9.177 -0.227 -8.314 1.00 96.81 86 THR A C 1
ATOM 641 O O . THR A 1 86 ? -10.047 -0.781 -7.645 1.00 96.81 86 THR A O 1
ATOM 644 N N . VAL A 1 87 ? -8.178 0.452 -7.744 1.00 98.12 87 VAL A N 1
ATOM 645 C CA . VAL A 1 87 ? -8.056 0.625 -6.290 1.00 98.12 87 VAL A CA 1
ATOM 646 C C . VAL A 1 87 ? -9.198 1.483 -5.725 1.00 98.12 87 VAL A C 1
ATOM 648 O O . VAL A 1 87 ? -9.913 0.967 -4.872 1.00 98.12 87 VAL A O 1
ATOM 651 N N . PRO A 1 88 ? -9.455 2.726 -6.185 1.00 97.56 88 PRO A N 1
ATOM 652 C CA . PRO A 1 88 ? -10.575 3.523 -5.679 1.00 97.56 88 PRO A CA 1
ATOM 653 C C . PRO A 1 88 ? -11.947 2.911 -6.006 1.00 97.56 88 PRO A C 1
ATOM 655 O O . PRO A 1 88 ? -12.861 3.010 -5.186 1.00 97.56 88 PRO A O 1
ATOM 658 N N . PHE A 1 89 ? -12.088 2.220 -7.148 1.00 98.00 89 PHE A N 1
ATOM 659 C CA . PHE A 1 89 ? -13.280 1.408 -7.415 1.00 98.00 89 PHE A CA 1
ATOM 660 C C . PHE A 1 89 ? -13.469 0.338 -6.333 1.00 98.00 89 PHE A C 1
ATOM 662 O O . PHE A 1 89 ? -14.541 0.249 -5.745 1.00 98.00 89 PHE A O 1
ATOM 669 N N . GLY A 1 90 ? -12.416 -0.426 -6.025 1.00 98.06 90 GLY A N 1
ATOM 670 C CA . GLY A 1 90 ? -12.449 -1.456 -4.990 1.00 98.06 90 GLY A CA 1
ATOM 671 C C . GLY A 1 90 ? -12.769 -0.892 -3.607 1.00 98.06 90 GLY A C 1
ATOM 672 O O . GLY A 1 90 ? -13.547 -1.497 -2.882 1.00 98.06 90 GLY A O 1
ATOM 673 N N . VAL A 1 91 ? -12.222 0.278 -3.253 1.00 98.06 91 VAL A N 1
ATOM 674 C CA . VAL A 1 91 ? -12.525 0.947 -1.974 1.00 98.06 91 VAL A CA 1
ATOM 675 C C . VAL A 1 91 ? -14.021 1.210 -1.854 1.00 98.06 91 VAL A C 1
ATOM 677 O O . VAL A 1 91 ? -14.626 0.843 -0.854 1.00 98.06 91 VAL A O 1
ATOM 680 N N . THR A 1 92 ? -14.623 1.775 -2.902 1.00 97.69 92 THR A N 1
ATOM 681 C CA . THR A 1 92 ? -16.065 2.055 -2.933 1.00 97.69 92 THR A CA 1
ATOM 682 C C . THR A 1 92 ? -16.883 0.762 -2.925 1.00 97.69 92 THR A C 1
ATOM 684 O O . THR A 1 92 ? -17.874 0.659 -2.216 1.00 97.69 92 THR A O 1
ATOM 687 N N . HIS A 1 93 ? -16.461 -0.243 -3.696 1.00 97.88 93 HIS A N 1
ATOM 688 C CA . HIS A 1 93 ? -17.184 -1.503 -3.852 1.00 97.88 93 HIS A CA 1
ATOM 689 C C . HIS A 1 93 ? -17.201 -2.351 -2.571 1.00 97.88 93 HIS A C 1
ATOM 691 O O . HIS A 1 93 ? -18.234 -2.917 -2.222 1.00 97.88 93 HIS A O 1
ATOM 697 N N . PHE A 1 94 ? -16.074 -2.422 -1.861 1.00 97.00 94 PHE A N 1
ATOM 698 C CA . PHE A 1 94 ? -15.931 -3.197 -0.625 1.00 97.00 94 PHE A CA 1
ATOM 699 C C . PHE A 1 94 ? -16.167 -2.375 0.646 1.00 97.00 94 PHE A C 1
ATOM 701 O O . PHE A 1 94 ? -16.042 -2.927 1.733 1.00 97.00 94 PHE A O 1
ATOM 708 N N . HIS A 1 95 ? -16.495 -1.084 0.522 1.00 96.62 95 HIS A N 1
ATOM 709 C CA . HIS A 1 95 ? -16.607 -0.145 1.647 1.00 96.62 95 HIS A CA 1
ATOM 710 C C . HIS A 1 95 ? -15.345 -0.112 2.529 1.00 96.62 95 HIS A C 1
ATOM 712 O O . HIS A 1 95 ? -15.421 0.063 3.737 1.00 96.62 95 HIS A O 1
ATOM 718 N N . ALA A 1 96 ? -14.169 -0.293 1.921 1.00 97.69 96 ALA A N 1
ATOM 719 C CA . ALA A 1 96 ? -12.909 -0.385 2.650 1.00 97.69 96 ALA A CA 1
ATOM 720 C C . ALA A 1 96 ? -12.490 0.971 3.245 1.00 97.69 96 ALA A C 1
ATOM 722 O O . ALA A 1 96 ? -12.739 2.026 2.659 1.00 97.69 96 ALA A O 1
ATOM 723 N N . ALA A 1 97 ? -11.741 0.949 4.347 1.00 97.12 97 ALA A N 1
ATOM 724 C CA . ALA A 1 97 ? -11.273 2.156 5.028 1.00 97.12 97 ALA A CA 1
ATOM 725 C C . ALA A 1 97 ? -10.277 2.984 4.200 1.00 97.12 97 ALA A C 1
ATOM 727 O O . ALA A 1 97 ? -10.190 4.202 4.357 1.00 97.12 97 ALA A O 1
ATOM 728 N N . ALA A 1 98 ? -9.475 2.336 3.348 1.00 97.50 98 ALA A N 1
ATOM 729 C CA . ALA A 1 98 ? -8.487 3.019 2.518 1.00 97.50 98 ALA A CA 1
ATOM 730 C C . ALA A 1 98 ? -8.084 2.224 1.271 1.00 97.50 98 ALA A C 1
ATOM 732 O O . ALA A 1 98 ? -8.193 0.998 1.213 1.00 97.50 98 ALA A O 1
ATOM 733 N N . GLY A 1 99 ? -7.539 2.942 0.286 1.00 97.81 99 GLY A N 1
ATOM 734 C CA . GLY A 1 99 ? -6.917 2.378 -0.910 1.00 97.81 99 GLY A CA 1
ATOM 735 C C . GLY A 1 99 ? -5.433 2.726 -0.994 1.00 97.81 99 GLY A C 1
ATOM 736 O O . GLY A 1 99 ? -5.047 3.874 -0.779 1.00 97.81 99 GLY A O 1
ATOM 737 N N . ILE A 1 100 ? -4.598 1.749 -1.343 1.00 98.25 100 ILE A N 1
ATOM 738 C CA . ILE A 1 100 ? -3.156 1.909 -1.534 1.00 98.25 100 ILE A CA 1
ATOM 739 C C . ILE A 1 100 ? -2.793 1.433 -2.941 1.00 98.25 100 ILE A C 1
ATOM 741 O O . ILE A 1 100 ? -2.893 0.250 -3.261 1.00 98.25 100 ILE A O 1
ATOM 745 N N . MET A 1 101 ? -2.332 2.360 -3.780 1.00 97.94 101 MET A N 1
ATOM 746 C CA . MET A 1 101 ? -1.825 2.056 -5.117 1.00 97.94 101 MET A CA 1
ATOM 747 C C . MET A 1 101 ? -0.304 2.195 -5.145 1.00 97.94 101 MET A C 1
ATOM 749 O O . MET A 1 101 ? 0.233 3.290 -4.973 1.00 97.94 101 MET A O 1
ATOM 753 N N . ILE A 1 102 ? 0.401 1.095 -5.401 1.00 98.06 102 ILE A N 1
ATOM 754 C CA . ILE A 1 102 ? 1.853 1.107 -5.588 1.00 98.06 102 ILE A CA 1
ATOM 755 C C . ILE A 1 102 ? 2.163 1.443 -7.050 1.00 98.06 102 ILE A C 1
ATOM 757 O O . ILE A 1 102 ? 2.078 0.591 -7.935 1.00 98.06 102 ILE A O 1
ATOM 761 N N . THR A 1 103 ? 2.506 2.705 -7.305 1.00 96.06 103 THR A N 1
ATOM 762 C CA . THR A 1 103 ? 2.894 3.201 -8.631 1.00 96.06 103 THR A CA 1
ATOM 763 C C . THR A 1 103 ? 3.752 4.459 -8.525 1.00 96.06 103 THR A C 1
ATOM 765 O O . THR A 1 103 ? 3.616 5.234 -7.579 1.00 96.06 103 THR A O 1
ATOM 768 N N . ALA A 1 104 ? 4.616 4.691 -9.513 1.00 92.06 104 ALA A N 1
ATOM 769 C CA . ALA A 1 104 ? 5.348 5.950 -9.659 1.00 92.06 104 ALA A CA 1
ATOM 770 C C . ALA A 1 104 ? 4.715 6.904 -10.694 1.00 92.06 104 ALA A C 1
ATOM 772 O O . ALA A 1 104 ? 5.234 8.000 -10.885 1.00 92.06 104 ALA A O 1
ATOM 773 N N . SER A 1 105 ? 3.583 6.535 -11.320 1.00 89.06 105 SER A N 1
ATOM 774 C CA . SER A 1 105 ? 3.124 7.151 -12.582 1.00 89.06 105 SER A CA 1
ATOM 775 C C . SER A 1 105 ? 4.236 7.099 -13.640 1.00 89.06 105 SER A C 1
ATOM 777 O O . SER A 1 105 ? 4.994 6.144 -13.595 1.00 89.06 105 SER A O 1
ATOM 779 N N . HIS A 1 106 ? 4.297 8.022 -14.602 1.00 84.44 106 HIS A N 1
ATOM 780 C CA . HIS A 1 106 ? 5.255 8.015 -15.717 1.00 84.44 106 HIS A CA 1
ATOM 781 C C . HIS A 1 106 ? 6.719 7.929 -15.263 1.00 84.44 106 HIS A C 1
ATOM 783 O O . HIS A 1 106 ? 7.141 8.745 -14.41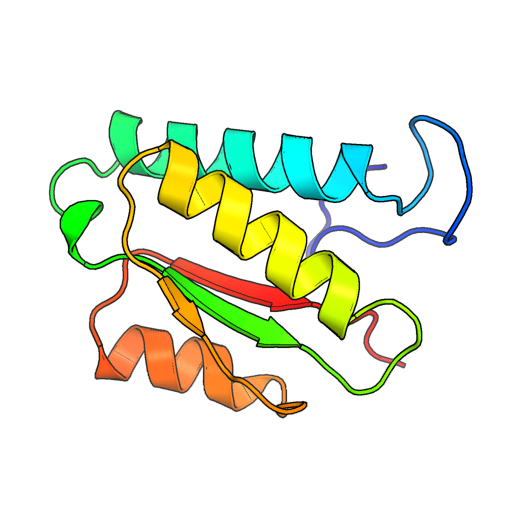5 1.00 84.44 106 HIS A O 1
#

pLDDT: mean 95.14, std 4.55, range [74.94, 98.69]

Solvent-accessible surface area (backbone atoms only — not comparable to full-atom values): 5836 Å² total; per-residue (Å²): 93,63,80,51,99,84,42,72,69,58,61,80,42,84,63,80,65,25,40,42,72,66,52,44,32,53,52,31,38,50,50,46,52,46,38,49,73,78,39,56,88,41,32,75,48,12,32,21,40,27,16,33,85,53,90,62,20,65,59,50,40,52,44,31,49,50,34,26,46,77,68,74,25,46,70,51,69,54,92,56,68,44,62,78,69,55,27,61,48,44,15,66,74,62,61,24,65,40,61,45,74,37,62,79,77,130

Nearest PDB structures (foldseek):
  8tr1-assembly2_C  TM=5.357E-01  e=2.482E-01  Trypanosoma brucei
  4a26-assembly1_A  TM=4.687E-01  e=2.643E-01  Leishmania major
  9itd-assembly2_C  TM=4.492E-01  e=3.620E-01  Homo sapiens
  5jv5-assembly1_A  TM=4.725E-01  e=2.643E-01  Trypanosoma brucei brucei
  7yfo-assembly1_C  TM=3.805E-01  e=1.746E+00  Homo sapiens

Foldseek 3Di:
DDQDPVGDDADDDDDPRHDDLVVLLVVLLVVLVCCCVVPVPQQQLAAEFAEAPDPCRQVSSVSSCVSNVVSVRDYRYDNDHDDPVVQVVVCVVSVHSYGYYRDPDD

Secondary structure (DSSP, 8-state):
--EETTEE---BSSSTTSB-HHHHHHHHHHHHHHHHHH-TTTGGG-EEEEE-SSTTHHHHHHHHHHHHHTTT--EEE-SS---TTHHHHHHHHHT-SEEEEE----

InterPro domains:
  IPR005844 Alpha-D-phosphohexomutase, alpha/beta/alpha domain I [PF02878] (2-106)
  IPR016055 Alpha-D-phosphohexomutase, alpha/beta/alpha I/II/III [SSF53738] (2-106)

Organism: NCBI:txid2070753

Mean predicted aligned error: 2.93 Å

Radius of gyration: 13.05 Å; Cα contacts (8 Å, |Δi|>4): 168; chains: 1; bounding box: 36×26×32 Å